Protein AF-W7K2W9-F1 (afdb_monomer_lite)

pLDDT: mean 83.11, std 14.94, range [36.66, 97.38]

InterPro domains:
  IPR009453 IMP-specific 5-nucleotidase [PF06437] (1-105)
  IPR009453 IMP-specific 5-nucleotidase [PTHR28213] (1-107)

Structure (mmCIF, N/CA/C/O backbone):
data_AF-W7K2W9-F1
#
_entry.id   AF-W7K2W9-F1
#
loop_
_atom_site.group_PDB
_atom_site.id
_atom_site.type_symbol
_atom_site.label_atom_id
_atom_site.label_alt_id
_atom_site.label_comp_id
_atom_site.label_asym_id
_atom_site.label_entity_id
_atom_site.label_seq_id
_atom_site.pdbx_PDB_ins_code
_atom_site.Cartn_x
_atom_site.Cartn_y
_atom_site.Cartn_z
_atom_site.occupancy
_atom_site.B_iso_or_equiv
_atom_site.auth_seq_id
_atom_site.auth_comp_id
_atom_site.auth_asym_id
_atom_site.auth_atom_id
_atom_site.pdbx_PDB_model_num
ATOM 1 N N . MET A 1 1 ? 13.377 0.176 7.672 1.00 36.66 1 MET A N 1
ATOM 2 C CA . MET A 1 1 ? 14.383 0.409 6.614 1.00 36.66 1 MET A CA 1
ATOM 3 C C . MET A 1 1 ? 13.958 -0.406 5.399 1.00 36.66 1 MET A C 1
ATOM 5 O O . MET A 1 1 ? 14.201 -1.601 5.368 1.00 36.66 1 MET A O 1
ATOM 9 N N . GLY A 1 2 ? 13.197 0.201 4.482 1.00 41.00 2 GLY A N 1
ATOM 10 C CA . GLY A 1 2 ? 12.760 -0.433 3.233 1.00 41.00 2 GLY A CA 1
ATOM 11 C C . GLY A 1 2 ? 13.790 -0.139 2.150 1.00 41.00 2 GLY A C 1
ATOM 12 O O . GLY A 1 2 ? 13.868 0.993 1.686 1.00 41.00 2 GLY A O 1
ATOM 13 N N . GLY A 1 3 ? 14.627 -1.126 1.841 1.00 39.38 3 GLY A N 1
ATOM 14 C CA . GLY A 1 3 ? 15.769 -1.008 0.931 1.00 39.38 3 GLY A CA 1
ATOM 15 C C . GLY A 1 3 ? 15.534 -1.648 -0.435 1.00 39.38 3 GLY A C 1
ATOM 16 O O . GLY A 1 3 ? 16.486 -2.108 -1.051 1.00 39.38 3 GLY A O 1
ATOM 17 N N . GLU A 1 4 ? 14.289 -1.733 -0.901 1.00 53.97 4 GLU A N 1
ATOM 18 C CA . GLU A 1 4 ? 14.039 -2.079 -2.299 1.00 53.97 4 GLU A CA 1
ATOM 19 C C . GLU A 1 4 ? 14.072 -0.794 -3.123 1.00 53.97 4 GLU A C 1
ATOM 21 O O . GLU A 1 4 ? 13.295 0.134 -2.886 1.00 53.97 4 GLU A O 1
ATOM 26 N N . SER A 1 5 ? 15.010 -0.715 -4.067 1.00 55.47 5 SER A N 1
ATOM 27 C CA . SER A 1 5 ? 15.092 0.426 -4.971 1.00 55.47 5 SER A CA 1
ATOM 28 C C . SER A 1 5 ? 13.850 0.439 -5.865 1.00 55.47 5 SER A C 1
ATOM 30 O O . SER A 1 5 ? 13.632 -0.483 -6.648 1.00 55.47 5 SER A O 1
ATOM 32 N N . ASN A 1 6 ? 13.028 1.487 -5.756 1.00 60.22 6 ASN A N 1
ATOM 33 C CA . ASN A 1 6 ? 11.863 1.695 -6.631 1.00 60.22 6 ASN A CA 1
ATOM 34 C C . ASN A 1 6 ? 12.260 2.119 -8.050 1.00 60.22 6 ASN A C 1
ATOM 36 O O . ASN A 1 6 ? 11.398 2.236 -8.915 1.00 60.22 6 ASN A O 1
ATOM 40 N N . TYR A 1 7 ? 13.554 2.360 -8.277 1.00 68.00 7 TYR A N 1
ATOM 41 C CA . TYR A 1 7 ? 14.115 2.773 -9.553 1.00 68.00 7 TYR A CA 1
ATOM 42 C C . TYR A 1 7 ? 15.362 1.939 -9.848 1.00 68.00 7 TYR A C 1
ATOM 44 O O . TYR A 1 7 ? 16.233 1.766 -8.991 1.00 68.00 7 TYR A O 1
ATOM 52 N N . LEU A 1 8 ? 15.434 1.435 -11.071 1.00 77.94 8 LEU A N 1
ATOM 53 C CA . LEU A 1 8 ? 16.579 0.762 -11.655 1.00 77.94 8 LEU A CA 1
ATOM 54 C C . LEU A 1 8 ? 16.998 1.628 -12.829 1.00 77.94 8 LEU A C 1
ATOM 56 O O . LEU A 1 8 ? 16.191 1.905 -13.717 1.00 77.94 8 LEU A O 1
ATOM 60 N N . PHE A 1 9 ? 18.249 2.059 -12.812 1.00 86.75 9 PHE A N 1
ATOM 61 C CA . PHE A 1 9 ? 18.838 2.822 -13.897 1.00 86.75 9 PHE A CA 1
ATOM 62 C C . PHE A 1 9 ? 19.881 1.961 -14.599 1.00 86.75 9 PHE A C 1
ATOM 64 O O . PHE A 1 9 ? 20.588 1.184 -13.954 1.00 86.75 9 PHE A O 1
ATOM 71 N N . LYS A 1 10 ? 19.979 2.106 -15.917 1.00 87.00 10 LYS A N 1
ATOM 72 C CA . LYS A 1 10 ? 21.089 1.586 -16.717 1.00 87.00 10 LYS A CA 1
ATOM 73 C C . LYS A 1 10 ? 21.889 2.766 -17.249 1.00 87.00 10 LYS A C 1
ATOM 75 O O . LYS A 1 10 ? 21.349 3.850 -17.455 1.00 87.00 10 LYS A O 1
ATOM 80 N N . CYS A 1 11 ? 23.179 2.543 -17.445 1.00 91.81 11 CYS A N 1
ATOM 81 C CA . CYS A 1 11 ? 24.059 3.488 -18.112 1.00 91.81 11 CYS A CA 1
ATOM 82 C C . CYS A 1 11 ? 24.119 3.125 -19.599 1.00 91.81 11 CYS A C 1
ATOM 84 O O . CYS A 1 11 ? 24.230 1.940 -19.924 1.00 91.81 11 CYS A O 1
ATOM 86 N N . ASN A 1 12 ? 24.001 4.107 -20.488 1.00 90.00 12 ASN A N 1
ATOM 87 C CA . ASN A 1 12 ? 24.231 3.903 -21.918 1.00 90.00 12 ASN A CA 1
ATOM 88 C C . ASN A 1 12 ? 25.722 4.089 -22.272 1.00 90.00 12 ASN A C 1
ATOM 90 O O . ASN A 1 12 ? 26.544 4.433 -21.422 1.00 90.00 12 ASN A O 1
ATOM 94 N N . GLU A 1 13 ? 26.075 3.855 -23.537 1.00 92.44 13 GLU A N 1
ATOM 95 C CA . GLU A 1 13 ? 27.454 3.999 -24.040 1.00 92.44 13 GLU A CA 1
ATOM 96 C C . GLU A 1 13 ? 27.982 5.441 -23.935 1.00 92.44 13 GLU A C 1
ATOM 98 O O . GLU A 1 13 ? 29.182 5.660 -23.806 1.00 92.44 13 GLU A O 1
ATOM 103 N N . GLU A 1 14 ? 27.081 6.424 -23.899 1.00 94.50 14 GLU A N 1
ATOM 104 C CA . GLU A 1 14 ? 27.374 7.853 -23.733 1.00 94.50 14 GLU A CA 1
ATOM 105 C C . GLU A 1 14 ? 27.509 8.273 -22.255 1.00 94.50 14 GLU A C 1
ATOM 107 O O . GLU A 1 14 ? 27.479 9.461 -21.935 1.00 94.50 14 GLU A O 1
ATOM 112 N N . ALA A 1 15 ? 27.625 7.311 -21.333 1.00 90.56 15 ALA A N 1
ATOM 113 C CA . ALA A 1 15 ? 27.721 7.531 -19.888 1.00 90.56 15 ALA A CA 1
ATOM 114 C C . ALA A 1 15 ? 26.517 8.270 -19.254 1.00 90.56 15 ALA A C 1
ATOM 116 O O . ALA A 1 15 ? 26.639 8.893 -18.197 1.00 90.56 15 ALA A O 1
ATOM 117 N N . THR A 1 16 ? 25.337 8.179 -19.872 1.00 92.69 16 THR A N 1
ATOM 118 C CA . THR A 1 16 ? 24.079 8.759 -19.381 1.00 92.69 16 THR A CA 1
ATOM 119 C C . THR A 1 16 ? 23.201 7.696 -18.723 1.00 92.69 16 THR A C 1
ATOM 121 O O . THR A 1 16 ? 23.033 6.586 -19.236 1.00 92.69 16 THR A O 1
ATOM 124 N N . LEU A 1 17 ? 22.603 8.043 -17.580 1.00 92.50 17 LEU A N 1
ATOM 125 C CA . LEU A 1 17 ? 21.654 7.180 -16.881 1.00 92.50 17 LEU A CA 1
ATOM 126 C C . LEU A 1 17 ? 20.251 7.311 -17.475 1.00 92.50 17 LEU A C 1
ATOM 128 O O . LEU A 1 17 ? 19.732 8.416 -17.624 1.00 92.50 17 LEU A O 1
ATOM 132 N N . TYR A 1 18 ? 19.602 6.177 -17.723 1.00 88.69 18 TYR A N 1
ATOM 133 C CA . TYR A 1 18 ? 18.194 6.116 -18.104 1.00 88.69 18 TYR A CA 1
ATOM 134 C C . TYR A 1 18 ? 17.431 5.139 -17.212 1.00 88.69 18 TYR A C 1
ATOM 136 O O . TYR A 1 18 ? 17.980 4.147 -16.726 1.00 88.69 18 TYR A O 1
ATOM 144 N N . SER A 1 19 ? 16.154 5.443 -16.970 1.00 88.31 19 SER A N 1
ATOM 145 C CA . SER A 1 19 ? 15.265 4.561 -16.213 1.00 88.31 19 SER A CA 1
ATOM 146 C C . SER A 1 19 ? 15.024 3.292 -17.015 1.00 88.31 19 SER A C 1
ATOM 148 O O . SER A 1 19 ? 14.611 3.360 -18.172 1.00 88.31 19 SER A O 1
ATOM 150 N N . VAL A 1 20 ? 15.254 2.136 -16.401 1.00 84.75 20 VAL A N 1
ATOM 151 C CA . VAL A 1 20 ? 15.000 0.852 -17.047 1.00 84.75 20 VAL A CA 1
ATOM 152 C C . VAL A 1 20 ? 13.484 0.644 -17.143 1.00 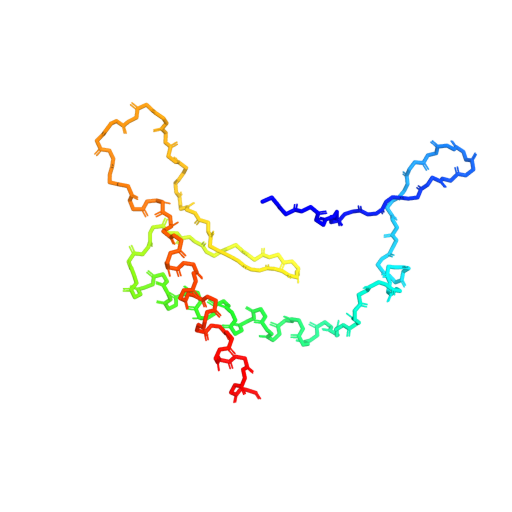84.75 20 VAL A C 1
ATOM 154 O O . VAL A 1 20 ? 12.815 0.712 -16.107 1.00 84.75 20 VAL A O 1
ATOM 157 N N . PRO A 1 21 ? 12.931 0.381 -18.337 1.00 83.31 21 PRO A N 1
ATOM 158 C CA . PRO A 1 21 ? 11.515 0.077 -18.518 1.00 83.31 21 PRO A CA 1
ATOM 159 C C . PRO A 1 21 ? 11.052 -1.140 -17.705 1.00 83.31 21 PRO A C 1
ATOM 161 O O . PRO A 1 21 ? 11.782 -2.119 -17.553 1.00 83.31 21 PRO A O 1
ATOM 164 N N . GLU A 1 22 ? 9.813 -1.123 -17.206 1.00 76.19 22 GLU A N 1
ATOM 165 C CA . GLU A 1 22 ? 9.305 -2.178 -16.315 1.00 76.19 22 GLU A CA 1
ATOM 166 C C . GLU A 1 22 ? 9.295 -3.577 -16.961 1.00 76.19 22 GLU A C 1
ATOM 168 O O . GLU A 1 22 ? 9.534 -4.585 -16.295 1.00 76.19 22 GLU A O 1
ATOM 173 N N . ASN A 1 23 ? 9.067 -3.667 -18.273 1.00 77.94 23 ASN A N 1
ATOM 174 C CA . ASN A 1 23 ? 9.116 -4.933 -19.007 1.00 77.94 23 ASN A CA 1
ATOM 175 C C . ASN A 1 23 ? 10.493 -5.616 -18.940 1.00 77.94 23 ASN A C 1
ATOM 177 O O . ASN A 1 23 ? 10.553 -6.841 -19.029 1.00 77.94 23 ASN A O 1
ATOM 181 N N . GLU A 1 24 ? 11.571 -4.863 -18.719 1.00 78.50 24 GLU A N 1
ATOM 182 C CA . GLU A 1 24 ? 12.921 -5.399 -18.518 1.00 78.50 24 GLU A CA 1
ATOM 183 C C . GLU A 1 24 ? 13.200 -5.797 -17.056 1.00 78.50 24 GLU A C 1
ATOM 185 O O . GLU A 1 24 ? 14.140 -6.543 -16.791 1.00 78.50 24 GLU A O 1
ATOM 190 N N . TRP A 1 25 ? 12.375 -5.361 -16.094 1.00 75.81 25 TRP A N 1
ATOM 191 C CA . TRP A 1 25 ? 12.510 -5.719 -14.668 1.00 75.81 25 TRP A CA 1
ATOM 192 C C . TRP A 1 25 ? 11.890 -7.072 -14.323 1.00 75.81 25 TRP A C 1
ATOM 194 O O . TRP A 1 25 ? 12.075 -7.585 -13.214 1.00 75.81 25 TRP A O 1
ATOM 204 N N . ARG A 1 26 ? 11.142 -7.659 -15.264 1.00 64.94 26 ARG A N 1
ATOM 205 C CA . ARG A 1 26 ? 10.309 -8.857 -15.068 1.00 64.94 26 ARG A CA 1
ATOM 206 C C . ARG A 1 26 ? 11.068 -10.088 -14.569 1.00 64.94 26 ARG A C 1
ATOM 208 O O . ARG A 1 26 ? 10.438 -11.034 -14.117 1.00 64.94 26 ARG A O 1
ATOM 215 N N . HIS A 1 27 ? 12.398 -10.098 -14.638 1.00 62.16 27 HIS A N 1
ATOM 216 C CA . HIS A 1 27 ? 13.195 -11.252 -14.228 1.00 62.16 27 HIS A CA 1
ATOM 217 C C . HIS A 1 27 ? 13.251 -11.463 -12.705 1.00 62.16 27 HIS A C 1
ATOM 219 O O . HIS A 1 27 ? 13.462 -12.588 -12.262 1.00 62.16 27 HIS A O 1
ATOM 225 N N . TYR A 1 28 ? 13.026 -10.418 -11.897 1.00 64.19 28 TYR A N 1
ATOM 226 C CA . TYR A 1 28 ? 13.190 -10.495 -10.436 1.00 64.19 28 TYR A CA 1
ATOM 227 C C . TYR A 1 28 ? 11.883 -10.538 -9.637 1.00 64.19 28 TYR A C 1
ATOM 229 O O . TYR A 1 28 ? 11.893 -10.952 -8.478 1.00 64.19 28 TYR A O 1
ATOM 237 N N . LYS A 1 29 ? 10.753 -10.117 -10.216 1.00 66.94 29 LYS A N 1
ATOM 238 C CA . LYS A 1 29 ? 9.448 -10.088 -9.536 1.00 66.94 29 LYS A CA 1
ATOM 239 C C . LYS A 1 29 ? 8.430 -10.900 -10.322 1.00 66.94 29 LYS A C 1
ATOM 241 O O . LYS A 1 29 ? 8.412 -10.859 -11.549 1.00 66.94 29 LYS A O 1
ATOM 246 N N . LYS A 1 30 ? 7.562 -11.626 -9.608 1.00 74.75 30 LYS A N 1
ATOM 247 C CA . LYS A 1 30 ? 6.411 -12.282 -10.236 1.00 74.75 30 LYS A CA 1
ATOM 248 C C . LYS A 1 30 ? 5.572 -11.222 -10.938 1.00 74.75 30 LYS A C 1
ATOM 250 O O . LYS A 1 30 ? 5.253 -10.195 -10.341 1.00 74.75 30 LYS A O 1
ATOM 255 N N . PHE A 1 31 ? 5.233 -11.487 -12.192 1.00 81.19 31 PHE A N 1
ATOM 256 C CA . PHE A 1 31 ? 4.284 -10.660 -12.912 1.00 81.19 31 PHE A CA 1
ATOM 257 C C . PHE A 1 31 ? 2.906 -10.798 -12.260 1.00 81.19 31 PHE A C 1
ATOM 259 O O . PHE A 1 31 ? 2.444 -11.911 -12.009 1.00 81.19 31 PHE A O 1
ATOM 266 N N . VAL A 1 32 ? 2.285 -9.658 -11.984 1.00 84.75 32 VAL A N 1
ATOM 267 C CA . VAL A 1 32 ? 0.886 -9.538 -11.580 1.00 84.75 32 VAL A CA 1
ATOM 268 C C . VAL A 1 32 ? 0.270 -8.577 -12.582 1.00 84.75 32 VAL A C 1
ATOM 270 O O . VAL A 1 32 ? 0.850 -7.521 -12.847 1.00 84.75 32 VAL A O 1
ATOM 273 N N . ASP A 1 33 ? -0.840 -8.969 -13.194 1.00 89.81 33 ASP A N 1
ATOM 274 C CA . ASP A 1 33 ? -1.518 -8.119 -14.161 1.00 89.81 33 ASP A CA 1
ATOM 275 C C . ASP A 1 33 ? -2.118 -6.880 -13.482 1.00 89.81 33 ASP A C 1
ATOM 277 O O . ASP A 1 33 ? -2.312 -6.819 -12.264 1.00 89.81 33 ASP A O 1
ATOM 281 N N . TYR A 1 34 ? -2.374 -5.860 -14.294 1.00 90.44 34 TYR A N 1
ATOM 282 C CA . TYR A 1 34 ? -2.846 -4.571 -13.813 1.00 90.44 34 TYR A CA 1
ATOM 283 C C . TYR A 1 34 ? -4.197 -4.672 -13.093 1.00 90.44 34 TYR A C 1
ATOM 285 O O . TYR A 1 34 ? -4.371 -4.027 -12.057 1.00 90.44 34 TYR A O 1
ATOM 293 N N . ASP A 1 35 ? -5.116 -5.494 -13.601 1.00 94.44 35 ASP A N 1
ATOM 294 C CA . ASP A 1 35 ? -6.471 -5.612 -13.061 1.00 94.44 35 ASP A CA 1
ATOM 295 C C . ASP A 1 35 ? -6.436 -6.247 -11.669 1.00 94.44 35 ASP A C 1
ATOM 297 O O . ASP A 1 35 ? -7.008 -5.692 -10.727 1.00 94.44 35 ASP A O 1
ATOM 301 N N . THR A 1 36 ? -5.644 -7.310 -11.495 1.00 93.38 36 THR A N 1
ATOM 302 C CA . THR A 1 36 ? -5.387 -7.928 -10.187 1.00 93.38 36 THR A CA 1
ATOM 303 C C . THR A 1 36 ? -4.769 -6.930 -9.202 1.00 93.38 36 THR A C 1
ATOM 305 O O . THR A 1 36 ? -5.171 -6.867 -8.036 1.00 93.38 36 THR A O 1
ATOM 308 N N . VAL A 1 37 ? -3.805 -6.105 -9.637 1.00 92.75 37 VAL A N 1
ATOM 309 C CA . VAL A 1 37 ? -3.241 -5.051 -8.774 1.00 92.75 37 VAL A CA 1
ATOM 310 C C . VAL A 1 37 ? -4.326 -4.058 -8.356 1.00 92.75 37 VAL A C 1
ATOM 312 O O . VAL A 1 37 ? -4.423 -3.732 -7.171 1.00 92.75 37 VAL A O 1
ATOM 315 N N . GLN A 1 38 ? -5.156 -3.583 -9.288 1.00 96.00 38 GLN A N 1
ATOM 316 C CA . GLN A 1 38 ? -6.222 -2.634 -8.963 1.00 96.00 38 GLN A CA 1
ATOM 317 C C . GLN A 1 38 ? -7.262 -3.231 -8.019 1.00 96.00 38 GLN A C 1
ATOM 319 O O . GLN A 1 38 ? -7.693 -2.542 -7.092 1.00 96.00 38 GLN A O 1
ATOM 324 N N . GLU A 1 39 ? -7.630 -4.496 -8.199 1.00 95.50 39 GLU A N 1
ATOM 325 C CA . GLU A 1 39 ? -8.551 -5.201 -7.312 1.00 95.50 39 GLU A CA 1
ATOM 326 C C . GLU A 1 39 ? -8.016 -5.262 -5.876 1.00 95.50 39 GLU A C 1
ATOM 328 O O . GLU A 1 39 ? -8.691 -4.816 -4.942 1.00 95.50 39 GLU A O 1
ATOM 333 N N . ILE A 1 40 ? -6.764 -5.695 -5.699 1.00 95.19 40 ILE A N 1
ATOM 334 C CA . ILE A 1 40 ? -6.107 -5.742 -4.385 1.00 95.19 40 ILE A CA 1
ATOM 335 C C . ILE A 1 40 ? -6.059 -4.350 -3.745 1.00 95.19 40 ILE A C 1
ATOM 337 O O . ILE A 1 40 ? -6.342 -4.204 -2.549 1.00 95.19 40 ILE A O 1
ATOM 341 N N . LEU A 1 41 ? -5.717 -3.312 -4.516 1.00 96.31 41 LEU A N 1
ATOM 342 C CA . LEU A 1 41 ? -5.670 -1.939 -4.010 1.00 96.31 41 LEU A CA 1
ATOM 343 C C . LEU A 1 41 ? -7.063 -1.424 -3.618 1.00 96.31 41 LEU A C 1
ATOM 345 O O . LEU A 1 41 ? -7.186 -0.776 -2.582 1.00 96.31 41 LEU A O 1
ATOM 349 N N . ASN A 1 42 ? -8.111 -1.756 -4.376 1.00 97.06 42 ASN A N 1
ATOM 350 C CA . ASN A 1 42 ? -9.496 -1.373 -4.076 1.00 97.06 42 ASN A CA 1
ATOM 351 C C . ASN A 1 42 ? -10.026 -2.050 -2.803 1.00 97.06 42 ASN A C 1
ATOM 353 O O . ASN A 1 42 ? -10.687 -1.405 -1.985 1.00 97.06 42 ASN A O 1
ATOM 357 N N . ILE A 1 43 ? -9.734 -3.341 -2.616 1.00 97.00 43 ILE A N 1
ATOM 358 C CA . ILE A 1 43 ? -10.066 -4.071 -1.381 1.00 97.00 43 ILE A CA 1
ATOM 359 C C . ILE A 1 43 ? -9.335 -3.435 -0.196 1.00 97.00 43 ILE A C 1
ATOM 361 O O . ILE A 1 43 ? -9.934 -3.160 0.849 1.00 97.00 43 ILE A O 1
ATOM 365 N N . SER A 1 44 ? -8.043 -3.162 -0.379 1.00 97.25 44 SER A N 1
ATOM 366 C CA . SER A 1 44 ? -7.196 -2.555 0.644 1.00 97.25 44 SER A CA 1
ATOM 367 C C . SER A 1 44 ? -7.703 -1.172 1.053 1.00 97.25 44 SER A C 1
ATOM 369 O O . SER A 1 44 ? -7.800 -0.899 2.244 1.00 97.25 44 SER A O 1
ATOM 371 N N . GLU A 1 45 ? -8.087 -0.328 0.094 1.00 97.38 45 GLU A N 1
ATOM 372 C CA . GLU A 1 45 ? -8.630 1.015 0.333 1.00 97.38 45 GLU A CA 1
ATOM 373 C C . GLU A 1 45 ? -9.877 0.972 1.217 1.00 97.38 45 GLU A C 1
ATOM 375 O O . GLU A 1 45 ? -9.874 1.537 2.311 1.00 97.38 45 GLU A O 1
ATOM 380 N N . LYS A 1 46 ? -10.888 0.188 0.822 1.00 97.06 46 LYS A N 1
ATOM 381 C CA . LYS A 1 46 ? -12.125 0.003 1.603 1.00 97.06 46 LYS A CA 1
ATOM 382 C C . LYS A 1 46 ? -11.849 -0.511 3.017 1.00 97.06 46 LYS A C 1
ATOM 384 O O . LYS A 1 46 ? -12.558 -0.176 3.967 1.00 97.06 46 LYS A O 1
ATOM 389 N N . CYS A 1 47 ? -10.842 -1.366 3.174 1.00 97.00 47 CYS A N 1
ATOM 390 C CA . CYS A 1 47 ? -10.449 -1.874 4.482 1.00 97.00 47 CYS A CA 1
ATOM 391 C C . CYS A 1 47 ? -9.767 -0.792 5.331 1.00 97.00 47 CYS A C 1
ATOM 393 O O . CYS A 1 47 ? -10.072 -0.662 6.517 1.00 97.00 47 CYS A O 1
ATOM 395 N N . LEU A 1 48 ? -8.875 0.004 4.740 1.00 96.69 48 LEU A N 1
ATOM 396 C CA . LEU A 1 48 ? -8.207 1.112 5.421 1.00 96.69 48 LEU A CA 1
ATOM 397 C C . LEU A 1 48 ? -9.197 2.204 5.846 1.00 96.69 48 LEU A C 1
ATOM 399 O O . LEU A 1 48 ? -9.059 2.738 6.944 1.00 96.69 48 LEU A O 1
ATOM 403 N N . GLU A 1 49 ? -10.232 2.481 5.049 1.00 97.00 49 GLU A N 1
ATOM 404 C CA . GLU A 1 49 ? -11.312 3.407 5.425 1.00 97.00 49 GLU A CA 1
ATOM 405 C C . GLU A 1 49 ? -12.024 2.947 6.703 1.00 97.00 49 GLU A C 1
ATOM 407 O O . GLU A 1 49 ? -12.246 3.735 7.627 1.00 97.00 49 GLU A O 1
ATOM 412 N N . LYS A 1 50 ? -12.328 1.645 6.796 1.00 96.38 50 LYS A N 1
ATOM 413 C CA . LYS A 1 50 ? -12.907 1.048 8.008 1.00 96.38 50 LYS A CA 1
ATOM 414 C C . LYS A 1 50 ? -11.950 1.149 9.191 1.00 96.38 50 LYS A C 1
ATOM 416 O O . LYS A 1 50 ? -12.383 1.511 10.275 1.00 96.38 50 LYS A O 1
ATOM 421 N N . VAL A 1 51 ? -10.655 0.895 8.993 1.00 95.06 51 VAL A N 1
ATOM 422 C CA . VAL A 1 51 ? -9.637 1.043 10.050 1.00 95.06 51 VAL A CA 1
ATOM 423 C C . VAL A 1 51 ? -9.575 2.486 10.559 1.00 95.06 51 VAL A C 1
ATOM 425 O O . VAL A 1 51 ? -9.579 2.695 11.770 1.00 95.06 51 VAL A O 1
ATOM 428 N N . ILE A 1 52 ? -9.571 3.487 9.672 1.00 93.62 52 ILE A N 1
ATOM 429 C CA . ILE A 1 52 ? -9.598 4.903 10.074 1.00 93.62 52 ILE A CA 1
ATOM 430 C C . ILE A 1 52 ? -10.815 5.182 10.959 1.00 93.62 52 ILE A C 1
ATOM 432 O O . ILE A 1 52 ? -10.674 5.806 12.012 1.00 93.62 52 ILE A O 1
ATOM 436 N N . LYS A 1 53 ? -11.993 4.692 10.557 1.00 94.62 53 LYS A N 1
ATOM 437 C CA . LYS A 1 53 ? -13.244 4.888 11.294 1.00 94.62 53 LYS A CA 1
ATOM 438 C C . LYS A 1 53 ? -13.250 4.168 12.645 1.00 94.62 53 LYS A C 1
ATOM 440 O O . LYS A 1 53 ? -13.553 4.796 13.654 1.00 94.62 53 LYS A O 1
ATOM 445 N N . ASP A 1 54 ? -12.905 2.885 12.670 1.00 94.56 54 ASP A N 1
ATOM 446 C CA . ASP A 1 54 ? -12.971 2.030 13.862 1.00 94.56 54 ASP A CA 1
ATOM 447 C C . ASP A 1 54 ? -12.001 2.487 14.957 1.00 94.56 5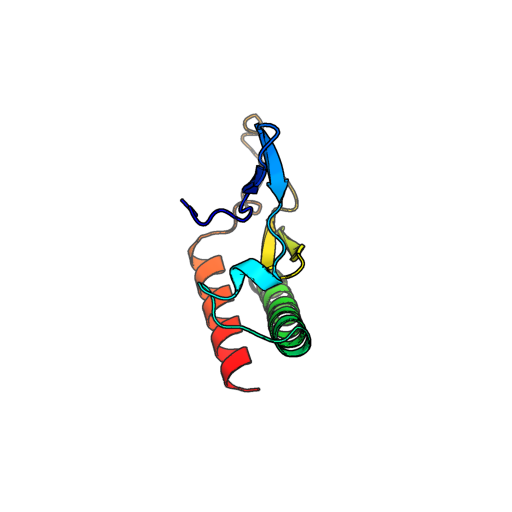4 ASP A C 1
ATOM 449 O O . ASP A 1 54 ? -12.321 2.421 16.142 1.00 94.56 54 ASP A O 1
ATOM 453 N N . PHE A 1 55 ? -10.818 2.969 14.563 1.00 90.25 55 PHE A N 1
ATOM 454 C CA . PHE A 1 55 ? -9.788 3.441 15.490 1.00 90.25 55 PHE A CA 1
ATOM 455 C C . PHE A 1 55 ? -9.787 4.966 15.682 1.00 90.25 55 PHE A C 1
ATOM 457 O O . PHE A 1 55 ? -8.951 5.478 16.427 1.00 90.25 55 PHE A O 1
ATOM 464 N N . GLY A 1 56 ? -10.695 5.701 15.025 1.00 89.06 56 GLY A N 1
ATOM 465 C CA . GLY A 1 56 ? -10.778 7.163 15.114 1.00 89.06 56 GLY A CA 1
ATOM 466 C C . GLY A 1 56 ? -9.479 7.871 14.710 1.00 89.06 56 GLY A C 1
ATOM 467 O O . GLY A 1 56 ? -9.066 8.831 15.364 1.00 89.06 56 GLY A O 1
ATOM 468 N N . LEU A 1 57 ? -8.794 7.368 13.678 1.00 88.31 57 LEU A N 1
ATOM 469 C CA . LEU A 1 57 ? -7.470 7.854 13.285 1.00 88.31 57 LEU A CA 1
ATOM 470 C C . LEU A 1 57 ? -7.548 9.230 12.620 1.00 88.31 57 LEU A C 1
ATOM 472 O O . LEU A 1 57 ? -8.363 9.462 11.731 1.00 88.31 57 LEU A O 1
ATOM 476 N N . CYS A 1 58 ? -6.613 10.118 12.964 1.00 89.06 58 CYS A N 1
ATOM 477 C CA . CYS A 1 58 ? -6.405 11.373 12.240 1.00 89.06 58 CYS A CA 1
ATOM 478 C C . CYS A 1 58 ? -5.452 11.153 11.050 1.00 89.06 58 CYS A C 1
ATOM 480 O O . CYS A 1 58 ? -4.343 11.693 10.996 1.00 89.06 58 CYS A O 1
ATOM 482 N N . ALA A 1 59 ? -5.871 10.300 10.116 1.00 89.75 59 ALA A N 1
ATOM 483 C CA . ALA A 1 59 ? -5.092 9.899 8.952 1.00 89.75 59 ALA A CA 1
ATOM 484 C C . ALA A 1 59 ? -5.938 9.925 7.673 1.00 89.75 59 ALA A C 1
ATOM 486 O O . ALA A 1 59 ? -7.168 9.900 7.723 1.00 89.75 59 ALA A O 1
ATOM 487 N N . GLN A 1 60 ? -5.254 9.946 6.537 1.00 92.31 60 GLN A N 1
ATOM 488 C CA . GLN A 1 60 ? -5.811 9.797 5.199 1.00 92.31 60 GLN A CA 1
ATOM 489 C C . GLN A 1 60 ? -5.155 8.612 4.498 1.00 92.31 60 GLN A C 1
ATOM 491 O O . GLN A 1 60 ? -4.069 8.158 4.874 1.00 92.31 60 GLN A O 1
ATOM 496 N N . ILE A 1 61 ? -5.817 8.125 3.457 1.00 95.19 61 ILE A N 1
ATOM 497 C CA . ILE A 1 61 ? -5.296 7.065 2.605 1.00 95.19 61 ILE A CA 1
ATOM 498 C C . ILE A 1 61 ? -4.491 7.705 1.476 1.00 95.19 61 ILE A C 1
ATOM 500 O O . ILE A 1 61 ? -4.967 8.601 0.786 1.00 95.19 61 ILE A O 1
ATOM 504 N N . GLN A 1 62 ? -3.267 7.227 1.279 1.00 94.25 62 GLN A N 1
ATOM 505 C CA . GLN A 1 62 ? -2.419 7.589 0.152 1.00 94.25 62 GLN A CA 1
ATOM 506 C C . GLN A 1 62 ? -2.338 6.404 -0.803 1.00 94.25 62 GLN A C 1
ATOM 508 O O . GLN A 1 62 ? -1.757 5.368 -0.469 1.00 94.25 62 GLN A O 1
ATOM 513 N N . ARG A 1 63 ? -2.861 6.587 -2.016 1.00 93.69 63 ARG A N 1
ATOM 514 C CA . ARG A 1 63 ? -2.762 5.613 -3.105 1.00 93.69 63 ARG A CA 1
ATOM 515 C C . ARG A 1 63 ? -1.636 5.989 -4.070 1.00 93.69 63 ARG A C 1
ATOM 517 O O . ARG A 1 63 ? -1.391 7.166 -4.339 1.00 93.69 63 ARG A O 1
ATOM 524 N N . LYS A 1 64 ? -0.930 4.974 -4.560 1.00 90.56 64 LYS A N 1
ATOM 525 C CA . LYS A 1 64 ? 0.031 5.018 -5.670 1.00 90.56 64 LYS A CA 1
ATOM 526 C C . LYS A 1 64 ? -0.287 3.867 -6.622 1.00 90.56 64 LYS A C 1
ATOM 528 O O . LYS A 1 64 ? -1.126 3.026 -6.318 1.00 90.56 64 LYS A O 1
ATOM 533 N N . GLU A 1 65 ? 0.435 3.799 -7.733 1.00 87.12 65 GLU A N 1
ATOM 534 C CA . GLU A 1 65 ? 0.222 2.800 -8.785 1.00 87.12 65 GLU A CA 1
ATOM 535 C C . GLU A 1 65 ? 0.170 1.349 -8.270 1.00 87.12 65 GLU A C 1
ATOM 537 O O . GLU A 1 65 ? -0.686 0.583 -8.699 1.00 87.12 65 GLU A O 1
ATOM 542 N N . LYS A 1 66 ? 1.049 0.982 -7.324 1.00 87.00 66 LYS A N 1
ATOM 543 C CA . LYS A 1 66 ? 1.186 -0.395 -6.798 1.00 87.00 66 LYS A CA 1
ATOM 544 C C . LYS A 1 66 ? 1.238 -0.472 -5.275 1.00 87.00 66 LYS A C 1
ATOM 546 O O . LYS A 1 66 ? 1.702 -1.456 -4.706 1.00 87.00 66 LYS A O 1
ATOM 551 N N . SER A 1 67 ? 0.826 0.590 -4.591 1.00 91.12 67 SER A N 1
ATOM 552 C CA . SER A 1 67 ? 0.859 0.632 -3.130 1.00 91.12 67 SER A CA 1
ATOM 553 C C . SER A 1 67 ? -0.224 1.542 -2.589 1.00 91.12 67 SER A C 1
ATOM 555 O O . SER A 1 67 ? -0.512 2.583 -3.179 1.00 91.12 67 SER A O 1
ATOM 557 N N . ILE A 1 68 ? -0.735 1.205 -1.416 1.00 95.19 68 ILE A N 1
ATOM 558 C CA . ILE A 1 68 ? -1.678 2.025 -0.669 1.00 95.19 68 ILE A CA 1
ATOM 559 C C . ILE A 1 68 ? -1.308 1.987 0.811 1.00 95.19 68 ILE A C 1
ATOM 561 O O . ILE A 1 68 ? -0.772 0.988 1.293 1.00 95.19 68 ILE A O 1
ATOM 565 N N . GLY A 1 69 ? -1.543 3.077 1.531 1.00 92.69 69 GLY A N 1
ATOM 566 C CA . GLY A 1 69 ? -1.201 3.151 2.947 1.00 92.69 69 GLY A CA 1
ATOM 567 C C . GLY A 1 69 ? -1.846 4.330 3.656 1.00 92.69 69 GLY A C 1
ATOM 568 O O . GLY A 1 69 ? -2.518 5.149 3.036 1.00 92.69 69 GLY A O 1
ATOM 569 N N . LEU A 1 70 ? -1.630 4.402 4.967 1.00 91.62 70 LEU A N 1
ATOM 570 C CA . LEU A 1 70 ? -2.130 5.477 5.817 1.00 91.62 70 LEU A CA 1
ATOM 571 C C . LEU A 1 70 ? -1.048 6.535 6.034 1.00 91.62 70 LEU A C 1
ATOM 573 O O . LEU A 1 70 ? 0.099 6.206 6.341 1.00 91.62 70 LEU A O 1
ATOM 577 N N . VAL A 1 71 ? -1.431 7.804 5.925 1.00 89.12 71 VAL A N 1
ATOM 578 C CA . VAL A 1 71 ? -0.568 8.959 6.194 1.00 89.12 71 VAL A CA 1
ATOM 579 C C . VAL A 1 71 ? -1.282 9.880 7.185 1.00 89.12 71 VAL A C 1
ATOM 581 O O . VAL A 1 71 ? -2.470 10.144 7.005 1.00 89.12 71 VAL A O 1
ATOM 584 N N . PRO A 1 72 ? -0.608 10.389 8.229 1.00 87.75 72 PRO A N 1
ATOM 585 C CA . PRO A 1 72 ? -1.209 11.354 9.144 1.00 87.75 72 PRO A CA 1
ATOM 586 C C . PRO A 1 72 ? -1.706 12.610 8.417 1.00 87.75 72 PRO A C 1
ATOM 588 O O . PRO A 1 72 ? -1.016 13.140 7.547 1.00 87.75 72 PRO A O 1
ATOM 591 N N . ASN A 1 73 ? -2.866 13.138 8.816 1.00 85.19 73 ASN A N 1
ATOM 592 C CA . ASN A 1 73 ? -3.405 14.383 8.242 1.00 85.19 73 ASN A CA 1
ATOM 593 C C . ASN A 1 73 ? -2.584 15.618 8.632 1.00 85.19 73 ASN A C 1
ATOM 595 O O . ASN A 1 73 ? -2.650 16.656 7.977 1.00 85.19 73 ASN A O 1
ATOM 599 N N . LYS A 1 74 ? -1.822 15.518 9.722 1.00 76.00 74 LYS A N 1
ATOM 600 C CA . LYS A 1 74 ? -0.894 16.544 10.184 1.00 76.00 74 LYS A CA 1
ATOM 601 C C . LYS A 1 74 ? 0.438 15.902 10.524 1.00 76.00 74 LYS A C 1
ATOM 603 O O . LYS A 1 74 ? 0.487 14.864 11.182 1.00 76.00 74 LYS A O 1
ATOM 608 N N . ILE A 1 75 ? 1.512 16.555 10.102 1.00 68.75 75 ILE A N 1
ATOM 609 C CA . ILE A 1 75 ? 2.865 16.210 10.528 1.00 68.75 75 ILE A CA 1
ATOM 610 C C . ILE A 1 75 ? 3.061 16.824 11.921 1.00 68.75 75 ILE A C 1
ATOM 612 O O . ILE A 1 75 ? 2.766 18.011 12.084 1.00 68.75 75 ILE A O 1
ATOM 616 N N . PRO A 1 76 ? 3.525 16.060 12.926 1.00 59.97 76 PRO A N 1
ATOM 617 C CA . PRO A 1 76 ? 3.772 16.611 14.248 1.00 59.97 76 PRO A CA 1
ATOM 618 C C . PRO A 1 76 ? 4.782 17.757 14.158 1.00 59.97 76 PRO A C 1
ATOM 620 O O . PRO A 1 76 ? 5.920 17.559 13.731 1.00 59.97 76 PRO A O 1
ATOM 623 N N . SER A 1 77 ? 4.378 18.953 14.583 1.00 63.03 77 SER A N 1
ATOM 624 C CA . SER A 1 77 ? 5.331 20.033 14.817 1.00 63.03 77 SER A CA 1
ATOM 625 C C . SER A 1 77 ? 6.102 19.718 16.094 1.00 63.03 77 SER A C 1
ATOM 627 O O . SER A 1 77 ? 5.507 19.543 17.158 1.00 63.03 77 SER A O 1
ATOM 629 N N . LEU A 1 78 ? 7.434 19.675 16.011 1.00 61.25 78 LEU A N 1
ATOM 630 C CA . LEU A 1 78 ? 8.320 19.444 17.163 1.00 61.25 78 LEU A CA 1
ATOM 631 C C . LEU A 1 78 ? 8.121 20.478 18.293 1.00 61.25 78 LEU A C 1
ATOM 633 O O . LEU A 1 78 ? 8.517 20.229 19.429 1.00 61.25 78 LEU A O 1
ATOM 637 N N . ASN A 1 79 ? 7.483 21.616 17.998 1.00 59.69 79 ASN A N 1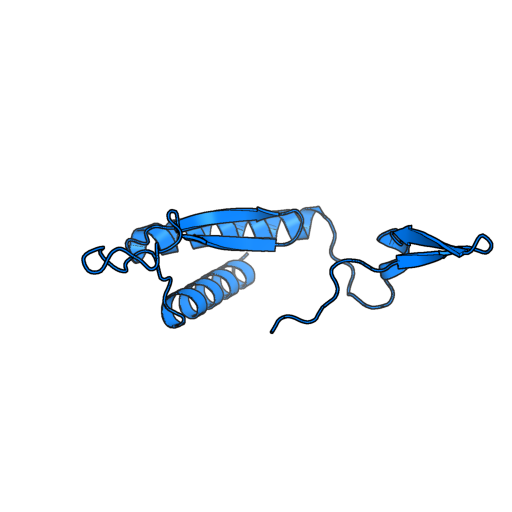
ATOM 638 C CA . ASN A 1 79 ? 7.393 22.766 18.896 1.00 59.69 79 ASN A CA 1
ATOM 639 C C . ASN A 1 79 ? 6.099 22.855 19.725 1.00 59.69 79 ASN A C 1
ATOM 641 O O . ASN A 1 79 ? 6.002 23.744 20.571 1.00 59.69 79 ASN A O 1
ATOM 645 N N . ILE A 1 80 ? 5.109 21.971 19.537 1.00 59.59 80 ILE A N 1
ATOM 646 C CA . ILE A 1 80 ? 3.808 22.095 20.222 1.00 59.59 80 ILE A CA 1
ATOM 647 C C . ILE A 1 80 ? 3.633 20.979 21.261 1.00 59.59 80 ILE A C 1
ATOM 649 O O . ILE A 1 80 ? 3.271 19.849 20.949 1.00 59.59 80 ILE A O 1
ATOM 653 N N . LYS A 1 81 ? 3.885 21.309 22.535 1.00 58.91 81 LYS A N 1
ATOM 654 C CA . LYS A 1 81 ? 3.864 20.355 23.664 1.00 58.91 81 LYS A CA 1
ATOM 655 C C . LYS A 1 81 ? 2.467 19.827 24.040 1.00 58.91 81 LYS A C 1
ATOM 657 O O . LYS A 1 81 ? 2.389 18.793 24.694 1.00 58.91 81 LYS A O 1
ATOM 662 N N . ASN A 1 82 ? 1.394 20.505 23.622 1.00 58.84 82 ASN A N 1
ATOM 663 C CA . ASN A 1 82 ? 0.016 20.241 24.068 1.00 58.84 82 ASN A CA 1
ATOM 664 C C . ASN A 1 82 ? -0.915 19.678 22.979 1.00 58.84 82 ASN A C 1
ATOM 666 O O . ASN A 1 82 ? -2.123 19.598 23.197 1.00 58.84 82 ASN A O 1
ATOM 670 N N . GLU A 1 83 ? -0.402 19.298 21.808 1.00 59.81 83 GLU A N 1
ATOM 671 C CA . GLU A 1 83 ? -1.250 18.697 20.775 1.00 59.81 83 GLU A CA 1
ATOM 672 C C . GLU A 1 83 ? -1.577 17.225 21.088 1.00 59.81 83 GLU A C 1
ATOM 674 O O . GLU A 1 83 ? -0.727 16.441 21.523 1.00 59.81 83 GLU A O 1
ATOM 679 N N . GLN A 1 84 ? -2.840 16.838 20.871 1.00 55.72 84 GLN A N 1
ATOM 680 C CA . GLN A 1 84 ? -3.275 15.445 20.970 1.00 55.72 84 GLN A CA 1
ATOM 681 C C . GLN A 1 84 ? -2.504 14.596 19.957 1.00 55.72 84 GLN A C 1
ATOM 683 O O . GLN A 1 84 ? -2.704 14.744 18.755 1.00 55.72 84 GLN A O 1
ATOM 688 N N . LYS A 1 85 ? -1.693 13.646 20.441 1.00 58.22 85 LYS A N 1
ATOM 689 C CA . LYS A 1 85 ? -0.828 12.750 19.645 1.00 58.22 85 LYS A CA 1
ATOM 690 C C . LYS A 1 85 ? -1.558 11.735 18.746 1.00 58.22 85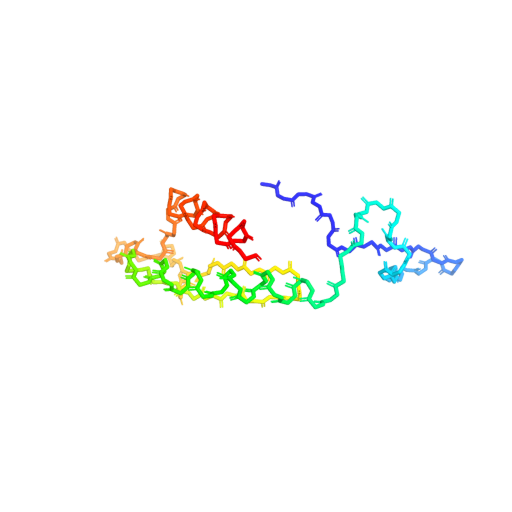 LYS A C 1
ATOM 692 O O . LYS A 1 85 ? -0.962 10.741 18.341 1.00 58.22 85 LYS A O 1
ATOM 697 N N . ASN A 1 86 ? -2.815 11.985 18.383 1.00 57.81 86 ASN A N 1
ATOM 698 C CA . ASN A 1 86 ? -3.611 11.131 17.492 1.00 57.81 86 ASN A CA 1
ATOM 699 C C . ASN A 1 86 ? -3.148 11.164 16.022 1.00 57.81 86 ASN A C 1
ATOM 701 O O . ASN A 1 86 ? -3.723 10.478 15.181 1.00 57.81 86 ASN A O 1
ATOM 705 N N . TYR A 1 87 ? -2.110 11.939 15.702 1.00 64.06 87 TYR A N 1
ATOM 706 C CA . TYR A 1 87 ? -1.401 11.898 14.419 1.00 64.06 87 TYR A CA 1
ATOM 707 C C . TYR A 1 87 ? -0.410 10.732 14.311 1.00 64.06 87 TYR A C 1
ATOM 709 O O . TYR A 1 87 ? -0.020 10.367 13.206 1.00 64.06 87 TYR A O 1
ATOM 717 N N . MET A 1 88 ? 0.024 10.137 15.427 1.00 73.50 88 MET A N 1
ATOM 718 C CA . MET A 1 88 ? 0.979 9.032 15.386 1.00 73.50 88 MET A CA 1
ATOM 719 C C . MET A 1 88 ? 0.220 7.709 15.264 1.00 73.50 88 MET A C 1
ATOM 721 O O . MET A 1 88 ? -0.367 7.226 16.233 1.00 73.50 88 MET A O 1
ATOM 725 N N . ILE A 1 89 ? 0.210 7.133 14.061 1.00 83.38 89 ILE A N 1
ATOM 726 C CA . ILE A 1 89 ? -0.407 5.825 13.826 1.00 83.38 89 ILE A CA 1
ATOM 727 C C . ILE A 1 89 ? 0.439 4.782 14.554 1.00 83.38 89 ILE A C 1
ATOM 729 O O . ILE A 1 89 ? 1.607 4.574 14.224 1.00 83.38 89 ILE A O 1
ATOM 733 N N . LYS A 1 90 ? -0.142 4.170 15.586 1.00 87.19 90 LYS A N 1
ATOM 734 C CA . LYS A 1 90 ? 0.540 3.148 16.377 1.00 87.19 90 LYS A CA 1
ATOM 735 C C . LYS A 1 90 ? 0.829 1.917 15.522 1.00 87.19 90 LYS A C 1
ATOM 737 O O . LYS A 1 90 ? 0.048 1.573 14.634 1.00 87.19 90 LYS A O 1
ATOM 742 N N . TYR A 1 91 ? 1.935 1.247 15.818 1.00 88.00 91 TYR A N 1
ATOM 743 C CA . TYR A 1 91 ? 2.373 0.074 15.071 1.00 88.00 91 TYR A CA 1
ATOM 744 C C . TYR A 1 91 ? 1.330 -1.055 15.116 1.00 88.00 91 TYR A C 1
ATOM 746 O O . TYR A 1 91 ? 1.021 -1.642 14.085 1.00 88.00 91 TYR A O 1
ATOM 754 N N . GLU A 1 92 ? 0.682 -1.264 16.262 1.00 92.19 92 GLU A N 1
ATOM 755 C CA . GLU A 1 92 ? -0.357 -2.284 16.448 1.00 92.19 92 GLU A CA 1
ATOM 756 C C . GLU A 1 92 ? -1.582 -2.034 15.553 1.00 92.19 92 GLU A C 1
ATOM 758 O O . GLU A 1 92 ? -2.208 -2.969 15.060 1.00 92.19 92 GLU A O 1
ATOM 763 N N . VAL A 1 93 ? -1.911 -0.763 15.290 1.00 91.56 93 VAL A N 1
ATOM 764 C CA . VAL A 1 93 ? -3.005 -0.398 14.376 1.00 91.56 93 VAL A CA 1
ATOM 765 C C . VAL A 1 93 ? -2.624 -0.702 12.927 1.00 91.56 93 VAL A C 1
ATOM 767 O O . VAL A 1 93 ? -3.466 -1.155 12.153 1.00 91.56 93 VAL A O 1
ATOM 770 N N . LEU A 1 94 ? -1.358 -0.485 12.553 1.00 91.38 94 LEU A N 1
ATOM 771 C CA . LEU A 1 94 ? -0.852 -0.845 11.225 1.00 91.38 94 LEU A CA 1
ATOM 772 C C . LEU A 1 94 ? -0.852 -2.364 11.020 1.00 91.38 94 LEU A C 1
ATOM 774 O O . LEU A 1 94 ? -1.263 -2.830 9.958 1.00 91.38 94 LEU A O 1
ATOM 778 N N . GLU A 1 95 ? -0.437 -3.137 12.025 1.00 94.06 95 GLU A N 1
ATOM 779 C CA . GLU A 1 95 ? -0.495 -4.600 11.966 1.00 94.06 95 GLU A CA 1
ATOM 780 C C . GLU A 1 95 ? -1.930 -5.103 11.810 1.00 94.06 95 GLU A C 1
ATOM 782 O O . GLU A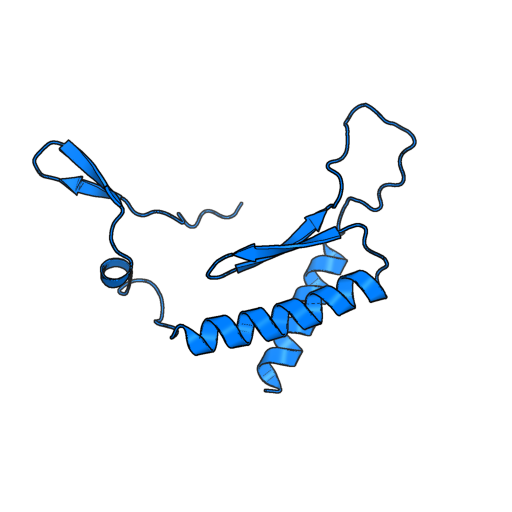 1 95 ? -2.206 -5.907 10.916 1.00 94.06 95 GLU A O 1
ATOM 787 N N . GLU A 1 96 ? -2.861 -4.583 12.611 1.00 94.94 96 GLU A N 1
ATOM 788 C CA . GLU A 1 96 ? -4.274 -4.950 12.520 1.00 94.94 96 GLU A CA 1
ATOM 789 C C . GLU A 1 96 ? -4.863 -4.598 11.145 1.00 94.94 96 GLU A C 1
ATOM 791 O O . GLU A 1 96 ? -5.587 -5.402 10.552 1.00 94.94 96 GLU A O 1
ATOM 796 N N . ALA A 1 97 ? -4.500 -3.444 10.576 1.00 94.38 97 ALA A N 1
ATOM 797 C CA . ALA A 1 97 ? -4.903 -3.071 9.224 1.00 94.38 97 ALA A CA 1
ATOM 798 C C . ALA A 1 97 ? -4.433 -4.098 8.181 1.00 94.38 97 ALA A C 1
ATOM 800 O O . ALA A 1 97 ? -5.230 -4.566 7.365 1.00 94.38 97 ALA A O 1
ATOM 801 N N . VAL A 1 98 ? -3.160 -4.505 8.239 1.00 94.31 98 VAL A N 1
ATOM 802 C CA . VAL A 1 98 ? -2.594 -5.519 7.334 1.00 94.31 98 VAL A CA 1
ATOM 803 C C . VAL A 1 98 ? -3.289 -6.870 7.509 1.00 94.31 98 VAL A C 1
ATOM 805 O O . VAL A 1 98 ? -3.581 -7.541 6.517 1.00 94.31 98 VAL A O 1
ATOM 808 N N . ILE A 1 99 ? -3.585 -7.277 8.746 1.00 96.06 99 ILE A N 1
ATOM 809 C CA . ILE A 1 99 ? -4.293 -8.533 9.032 1.00 96.06 99 ILE A CA 1
ATOM 810 C C . ILE A 1 99 ? -5.693 -8.519 8.411 1.00 96.06 99 ILE A C 1
ATOM 812 O O . ILE A 1 99 ? -6.087 -9.501 7.776 1.00 96.06 99 ILE A O 1
ATOM 816 N N . ARG A 1 100 ? -6.442 -7.420 8.560 1.00 96.25 100 ARG A N 1
ATOM 817 C CA . ARG A 1 100 ? -7.788 -7.284 7.980 1.00 96.25 100 ARG A CA 1
ATOM 818 C C . ARG A 1 100 ? -7.762 -7.326 6.455 1.00 96.25 100 ARG A C 1
ATOM 820 O O . ARG A 1 100 ? -8.551 -8.062 5.870 1.00 96.25 100 ARG A O 1
ATOM 827 N N . ILE A 1 101 ? -6.814 -6.628 5.828 1.00 95.94 101 ILE A N 1
ATOM 828 C CA . ILE A 1 101 ? -6.635 -6.645 4.369 1.00 95.94 101 ILE A CA 1
ATOM 829 C C . ILE A 1 101 ? -6.336 -8.063 3.880 1.00 95.94 101 ILE A C 1
ATOM 831 O O . ILE A 1 101 ? -7.008 -8.553 2.978 1.00 95.94 101 ILE A O 1
ATOM 835 N N . LYS A 1 102 ? -5.379 -8.761 4.507 1.00 94.94 102 LYS A N 1
ATOM 836 C CA . LYS A 1 102 ? -5.040 -10.145 4.137 1.00 94.94 102 LYS A CA 1
ATOM 837 C C . LYS A 1 102 ? -6.245 -11.077 4.240 1.00 94.94 102 LYS A C 1
ATOM 839 O O . LYS A 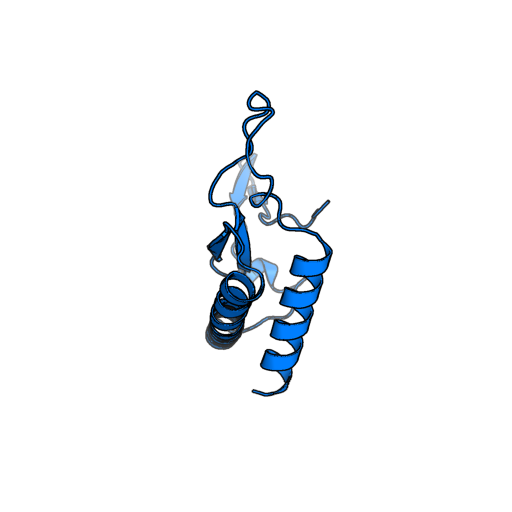1 102 ? -6.459 -11.891 3.349 1.00 94.94 102 LYS A O 1
ATOM 844 N N . LYS A 1 103 ? -7.038 -10.951 5.309 1.00 95.94 103 LYS A N 1
ATOM 845 C CA . LYS A 1 103 ? -8.266 -11.739 5.486 1.00 95.94 103 LYS A CA 1
ATOM 846 C C . LYS A 1 103 ? -9.292 -11.455 4.393 1.00 95.94 103 LYS A C 1
ATOM 848 O O . LYS A 1 103 ? -9.975 -12.381 3.981 1.00 95.94 103 LYS A O 1
ATOM 853 N N . GLU A 1 104 ? -9.415 -10.208 3.951 1.00 94.94 104 GLU A N 1
ATOM 854 C CA . GLU A 1 104 ? -10.383 -9.834 2.922 1.00 94.94 104 GLU A CA 1
ATOM 855 C C . GLU A 1 104 ? -9.942 -10.270 1.520 1.00 94.94 104 GLU A C 1
ATOM 857 O O . GLU A 1 104 ? -10.767 -10.744 0.747 1.00 94.94 104 GLU A O 1
ATOM 862 N N . ILE A 1 105 ? -8.641 -10.202 1.220 1.00 92.56 105 ILE A N 1
ATOM 863 C CA . ILE A 1 105 ? -8.075 -10.712 -0.039 1.00 92.56 105 ILE A CA 1
ATOM 864 C C . ILE A 1 105 ? -8.275 -12.228 -0.161 1.00 92.56 105 ILE A C 1
ATOM 866 O O . ILE A 1 105 ? -8.576 -12.701 -1.239 1.00 92.56 105 ILE A O 1
ATOM 870 N N . ILE A 1 106 ? -8.134 -12.996 0.926 1.00 91.25 106 ILE A N 1
ATOM 871 C CA . ILE A 1 106 ? -8.305 -14.465 0.894 1.00 91.25 106 ILE A CA 1
ATOM 872 C C . ILE A 1 106 ? -9.774 -14.885 0.685 1.00 91.25 106 ILE A C 1
ATOM 874 O O . ILE A 1 106 ? -10.038 -16.016 0.285 1.00 91.25 106 ILE A O 1
ATOM 878 N N . LYS A 1 107 ? -10.737 -14.018 1.017 1.00 86.69 107 LYS A N 1
ATOM 879 C CA . LYS A 1 107 ? -12.174 -14.324 0.906 1.00 86.69 107 LYS A CA 1
ATOM 880 C C . LYS A 1 107 ? -12.758 -14.074 -0.483 1.00 86.69 107 LYS A C 1
ATOM 882 O O . LYS A 1 107 ? -13.818 -14.632 -0.760 1.00 86.69 107 LYS A O 1
ATOM 887 N N . ASN A 1 108 ? -12.141 -13.187 -1.261 1.00 67.25 108 ASN A N 1
ATOM 888 C CA . ASN A 1 108 ? -12.531 -12.896 -2.641 1.00 67.25 108 ASN A CA 1
ATOM 889 C C . ASN A 1 108 ? -11.777 -13.839 -3.579 1.00 67.25 108 ASN A C 1
ATOM 891 O O . ASN A 1 108 ? -12.407 -14.288 -4.558 1.00 67.25 108 ASN A O 1
#

Organism: Plasmodium falciparum (isolate NF54) (NCBI:txid5843)

Foldseek 3Di:
DDPDPPFDWDADPVRDTDTDDVVVVCPPDPDDDQVNQVVLVVLLQVLVVVLCVVVVAQWDWDDDSRDIDTAHPDDDDPPDPPDDPSSDDDPVSVVVSVVSSVVSVVVD

Radius of gyration: 18.53 Å; chains: 1; bounding box: 41×37×48 Å

Secondary structure (DSSP, 8-state):
-----S--EEE-TTS-EEEPPHHHHTTTS----HHHHHHHHHHHHHHHHHHHHHTT-SEEEEEETTEEEEEESSPPPTT-TTS-STTS--HHHHHHHHHHHHHHHHH-

Sequence (108 aa):
MGGESNYLFKCNEEATLYSVPENEWRHYKKFVDYDTVQEILNISEKCLEKVIKDFGLCAQIQRKEKSIGLVPNKIPSLNIKNEQKNYMIKYEVLEEAVIRIKKEIIKN